Protein AF-A0AAD1IXW7-F1 (afdb_monomer_lite)

InterPro domains:
  IPR036409 Class II aldolase/adducin N-terminal domain superfamily [G3DSA:3.40.225.10] (1-84)
  IPR036409 Class II aldolase/adducin N-terminal domain superfamily [SSF53639] (1-62)

Radius of gyration: 17.71 Å; chains: 1; bounding box: 59×28×35 Å

pLDDT: mean 86.79, std 13.59, range [46.5, 98.12]

Secondary structure (DSSP, 8-state):
--S-SEEEETTTEEEE--SSHHHHHHHHHHHHHHHHHHHHHHHTT----PPPHHHHHTS---HHIIIIIIHHHHHHHHHHHTT-----------

Structure (mmCIF, N/CA/C/O backbone):
data_AF-A0AAD1IXW7-F1
#
_entry.id   AF-A0AAD1IXW7-F1
#
loop_
_atom_site.group_PDB
_atom_site.id
_atom_site.type_symbol
_atom_site.label_atom_id
_atom_site.label_alt_id
_atom_site.label_comp_id
_atom_site.label_asym_id
_atom_site.label_entity_id
_atom_site.label_seq_id
_atom_site.pdbx_PDB_ins_code
_atom_site.Cartn_x
_atom_site.Cartn_y
_atom_site.Cartn_z
_atom_site.occupancy
_atom_site.B_iso_or_equiv
_atom_site.auth_seq_id
_atom_site.auth_comp_id
_atom_site.auth_asym_id
_atom_site.auth_atom_id
_atom_site.pdbx_PDB_model_num
ATOM 1 N N . MET A 1 1 ? -4.225 -14.882 -4.446 1.00 67.56 1 MET A N 1
ATOM 2 C CA . MET A 1 1 ? -4.367 -13.437 -4.702 1.00 67.56 1 MET A CA 1
ATOM 3 C C . MET A 1 1 ? -5.140 -13.356 -5.997 1.00 67.56 1 MET A C 1
ATOM 5 O O . MET A 1 1 ? -4.586 -13.770 -7.000 1.00 67.56 1 MET A O 1
ATOM 9 N N . ALA A 1 2 ? -6.438 -13.051 -5.954 1.00 83.38 2 ALA A N 1
ATOM 10 C CA . ALA A 1 2 ? -7.224 -12.875 -7.179 1.00 83.38 2 ALA A CA 1
ATOM 11 C C . ALA A 1 2 ? -6.800 -11.542 -7.828 1.00 83.38 2 ALA A C 1
ATOM 13 O O . ALA A 1 2 ? -5.614 -11.235 -7.878 1.00 83.38 2 ALA A O 1
ATOM 14 N N . ASP A 1 3 ? -7.739 -10.674 -8.174 1.00 87.06 3 ASP A N 1
ATOM 15 C CA . ASP A 1 3 ? -7.436 -9.384 -8.806 1.00 87.06 3 ASP A CA 1
ATOM 16 C C . ASP A 1 3 ? -6.951 -8.307 -7.810 1.00 87.06 3 ASP A C 1
ATOM 18 O O . ASP A 1 3 ? -7.175 -7.114 -7.995 1.00 87.06 3 ASP A O 1
ATOM 22 N N . ARG A 1 4 ? -6.311 -8.717 -6.705 1.00 90.44 4 ARG A N 1
ATOM 23 C CA . ARG A 1 4 ? -5.750 -7.815 -5.689 1.00 90.44 4 ARG A CA 1
ATOM 24 C C . ARG A 1 4 ? -4.225 -7.925 -5.677 1.00 90.44 4 ARG A C 1
ATOM 26 O O . ARG A 1 4 ? -3.725 -8.962 -5.233 1.00 90.44 4 ARG A O 1
ATOM 33 N N . PRO A 1 5 ? -3.498 -6.878 -6.108 1.00 91.56 5 PRO A N 1
ATOM 34 C CA . PRO A 1 5 ? -2.042 -6.921 -6.246 1.00 91.56 5 PRO A CA 1
ATOM 35 C C . PRO A 1 5 ? -1.307 -6.869 -4.899 1.00 91.56 5 PRO A C 1
ATOM 37 O O . PRO A 1 5 ? -0.132 -7.216 -4.831 1.00 91.56 5 PRO A O 1
ATOM 40 N N . VAL A 1 6 ? -2.000 -6.498 -3.814 1.00 95.19 6 VAL A N 1
ATOM 41 C CA . VAL A 1 6 ? -1.460 -6.490 -2.451 1.00 95.19 6 VAL A CA 1
ATOM 42 C C . VAL A 1 6 ? -2.413 -7.203 -1.492 1.00 95.19 6 VAL A C 1
ATOM 44 O O . VAL A 1 6 ? -3.625 -6.979 -1.523 1.00 95.19 6 VAL A O 1
ATOM 47 N N . VAL A 1 7 ? -1.874 -8.056 -0.619 1.00 95.88 7 VAL A N 1
ATOM 48 C CA . VAL A 1 7 ? -2.638 -8.772 0.412 1.00 95.88 7 VAL A CA 1
ATOM 49 C C . VAL A 1 7 ? -1.957 -8.719 1.774 1.00 95.88 7 VAL A C 1
ATOM 51 O O . VAL A 1 7 ? -0.743 -8.887 1.889 1.00 95.88 7 VAL A O 1
ATOM 54 N N . VAL A 1 8 ? -2.768 -8.544 2.819 1.00 93.75 8 VAL A N 1
ATOM 55 C CA . VAL A 1 8 ? -2.341 -8.699 4.213 1.00 93.75 8 VAL A CA 1
ATOM 56 C C . VAL A 1 8 ? -2.616 -10.131 4.658 1.00 93.75 8 VAL A C 1
ATOM 58 O O . VAL A 1 8 ? -3.751 -10.611 4.632 1.00 93.75 8 VAL A O 1
ATOM 61 N N . LEU A 1 9 ? -1.564 -10.810 5.092 1.00 94.31 9 LEU A N 1
ATOM 62 C CA . LEU A 1 9 ? -1.594 -12.149 5.655 1.00 94.31 9 LEU A CA 1
ATOM 63 C C . LEU A 1 9 ? -1.702 -12.022 7.177 1.00 94.31 9 LEU A C 1
ATOM 65 O O . LEU A 1 9 ? -0.765 -11.567 7.841 1.00 94.31 9 LEU A O 1
ATOM 69 N N . ARG A 1 10 ? -2.862 -12.392 7.737 1.00 93.19 10 ARG A N 1
ATOM 70 C CA . ARG A 1 10 ? -3.134 -12.236 9.176 1.00 93.19 10 ARG A CA 1
ATOM 71 C C . ARG A 1 10 ? -2.051 -12.913 10.014 1.00 93.19 10 ARG A C 1
ATOM 73 O O . ARG A 1 10 ? -1.726 -14.070 9.775 1.00 93.19 10 ARG A O 1
ATOM 80 N N . ALA A 1 11 ? -1.541 -12.176 11.004 1.00 93.00 11 ALA A N 1
ATOM 81 C CA . ALA A 1 11 ? -0.453 -12.603 11.887 1.00 93.00 11 ALA A CA 1
ATOM 82 C C . ALA A 1 11 ? 0.841 -13.021 11.154 1.00 93.00 11 ALA A C 1
ATOM 84 O O . ALA A 1 11 ? 1.616 -13.812 11.685 1.00 93.00 11 ALA A O 1
ATOM 85 N N . HIS A 1 12 ? 1.074 -12.505 9.941 1.00 95.38 12 HIS A N 1
ATOM 86 C CA . HIS A 1 12 ? 2.248 -12.861 9.151 1.00 95.38 12 HIS A CA 1
ATOM 87 C C . HIS A 1 12 ? 2.923 -11.645 8.518 1.00 95.38 12 HIS A C 1
ATOM 89 O O . HIS A 1 12 ? 4.053 -11.323 8.868 1.00 95.38 12 HIS A O 1
ATOM 95 N N . GLY A 1 13 ? 2.243 -10.941 7.614 1.00 93.56 13 GLY A N 1
ATOM 96 C CA . GLY A 1 13 ? 2.851 -9.814 6.916 1.00 93.56 13 GLY A CA 1
ATOM 97 C C . GLY A 1 13 ? 2.077 -9.374 5.685 1.00 93.56 13 GLY A C 1
ATOM 98 O O . GLY A 1 13 ? 0.864 -9.551 5.595 1.00 93.56 13 GLY A O 1
ATOM 99 N N . LEU A 1 14 ? 2.804 -8.798 4.736 1.00 95.81 14 LEU A N 1
ATOM 100 C CA . LEU A 1 14 ? 2.287 -8.242 3.494 1.00 95.81 14 LEU A CA 1
ATOM 101 C C . LEU A 1 14 ? 2.885 -8.998 2.309 1.00 95.81 14 LEU A C 1
ATOM 103 O O . LEU A 1 14 ? 4.063 -9.350 2.321 1.00 95.81 14 LEU A O 1
ATOM 107 N N . THR A 1 15 ? 2.101 -9.206 1.260 1.00 96.81 15 THR A N 1
ATOM 108 C CA . THR A 1 15 ? 2.631 -9.613 -0.044 1.00 96.81 15 THR A CA 1
ATOM 109 C C . THR A 1 15 ? 2.123 -8.667 -1.115 1.00 96.81 15 THR A C 1
ATOM 111 O O . THR A 1 15 ? 0.925 -8.405 -1.175 1.00 96.81 15 THR A O 1
ATOM 114 N N . SER A 1 16 ? 3.045 -8.168 -1.938 1.00 97.00 16 SER A N 1
ATOM 115 C CA . SER A 1 16 ? 2.789 -7.275 -3.068 1.00 97.00 16 SER A CA 1
ATOM 116 C C . SER A 1 16 ? 3.343 -7.907 -4.342 1.00 97.00 16 SER A C 1
ATOM 118 O O . SER A 1 16 ? 4.450 -8.450 -4.326 1.00 97.00 16 SER A O 1
ATOM 120 N N . ALA A 1 17 ? 2.574 -7.853 -5.424 1.00 95.56 17 ALA A N 1
ATOM 121 C CA . ALA A 1 17 ? 2.929 -8.386 -6.729 1.00 95.56 17 ALA A CA 1
ATOM 122 C C . ALA A 1 17 ? 2.599 -7.373 -7.834 1.00 95.56 17 ALA A C 1
ATOM 124 O O . ALA A 1 17 ? 1.586 -6.674 -7.780 1.00 95.56 17 ALA A O 1
ATOM 125 N N . ALA A 1 18 ? 3.471 -7.295 -8.838 1.00 93.50 18 ALA A N 1
ATOM 126 C CA . ALA A 1 18 ? 3.313 -6.452 -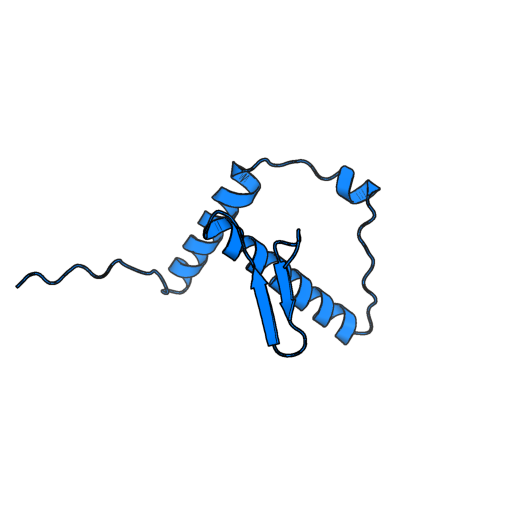10.017 1.00 93.50 18 ALA A CA 1
ATOM 127 C C . ALA A 1 18 ? 4.203 -6.954 -11.162 1.00 93.50 18 ALA A C 1
ATOM 129 O O . ALA A 1 18 ? 5.087 -7.783 -10.943 1.00 93.50 18 ALA A O 1
ATOM 130 N N . ASP A 1 19 ? 4.006 -6.392 -12.355 1.00 94.00 19 ASP A N 1
ATOM 131 C CA . ASP A 1 19 ? 4.832 -6.683 -13.534 1.00 94.00 19 ASP A CA 1
ATOM 132 C C . ASP A 1 19 ? 6.269 -6.142 -13.415 1.00 94.00 19 ASP A C 1
ATOM 134 O O . ASP A 1 19 ? 7.164 -6.592 -14.129 1.00 94.00 19 ASP A O 1
ATOM 138 N N . THR A 1 20 ? 6.504 -5.184 -12.510 1.00 93.69 20 THR A N 1
ATOM 139 C CA . THR A 1 20 ? 7.817 -4.575 -12.250 1.00 93.69 20 THR A CA 1
ATOM 140 C C . THR A 1 20 ? 8.171 -4.651 -10.767 1.00 93.69 20 THR A C 1
ATOM 142 O O . THR A 1 20 ? 7.299 -4.652 -9.890 1.00 93.69 20 THR A O 1
ATOM 145 N N . VAL A 1 21 ? 9.473 -4.708 -10.472 1.00 94.69 21 VAL A N 1
ATOM 146 C CA . VAL A 1 21 ? 9.975 -4.720 -9.089 1.00 94.69 21 VAL A CA 1
ATOM 147 C C . VAL A 1 21 ? 9.646 -3.396 -8.411 1.00 94.69 21 VAL A C 1
ATOM 149 O O . VAL A 1 21 ? 9.163 -3.386 -7.282 1.00 94.69 21 VAL A O 1
ATOM 152 N N . GLU A 1 22 ? 9.844 -2.292 -9.123 1.00 94.12 22 GLU A N 1
ATOM 153 C CA . GLU A 1 22 ? 9.564 -0.932 -8.681 1.00 94.12 22 GLU A CA 1
ATOM 154 C C . GLU A 1 22 ? 8.118 -0.809 -8.207 1.00 94.12 22 GLU A C 1
ATOM 156 O O . GLU A 1 22 ? 7.865 -0.417 -7.069 1.00 94.12 22 GLU A O 1
ATOM 161 N N . ARG A 1 23 ? 7.159 -1.244 -9.028 1.00 93.75 23 ARG A N 1
ATOM 162 C CA . ARG A 1 23 ? 5.739 -1.203 -8.681 1.00 93.75 23 ARG A CA 1
ATOM 163 C C . ARG A 1 23 ? 5.391 -2.134 -7.526 1.00 93.75 23 ARG A C 1
ATOM 165 O O . ARG A 1 23 ? 4.571 -1.765 -6.687 1.00 93.75 23 ARG A O 1
ATOM 172 N N . ALA A 1 24 ? 5.976 -3.329 -7.457 1.00 95.31 24 ALA A N 1
ATOM 173 C CA . ALA A 1 24 ? 5.734 -4.245 -6.342 1.00 95.31 24 ALA A CA 1
ATOM 174 C C . ALA A 1 24 ? 6.237 -3.650 -5.013 1.00 95.31 24 ALA A C 1
ATOM 176 O O . ALA A 1 24 ? 5.525 -3.686 -4.006 1.00 95.31 24 ALA A O 1
ATOM 177 N N . VAL A 1 25 ? 7.427 -3.047 -5.018 1.00 96.06 25 VAL A N 1
ATOM 178 C CA . VAL A 1 25 ? 8.038 -2.412 -3.843 1.00 96.06 25 VAL A CA 1
ATOM 179 C C . VAL A 1 25 ? 7.271 -1.159 -3.428 1.00 96.06 25 VAL A C 1
ATOM 181 O O . VAL A 1 25 ? 6.926 -1.023 -2.256 1.00 96.06 25 VAL A O 1
ATOM 184 N N . LEU A 1 26 ? 6.944 -0.270 -4.366 1.00 94.44 26 LEU A N 1
ATOM 185 C CA . LEU A 1 26 ? 6.229 0.972 -4.064 1.00 94.44 26 LEU A CA 1
ATOM 186 C C . LEU A 1 26 ? 4.835 0.702 -3.487 1.00 94.44 26 LEU A C 1
ATOM 188 O O . LEU A 1 26 ? 4.482 1.285 -2.465 1.00 94.44 26 LEU A O 1
ATOM 192 N N . GLN A 1 27 ? 4.082 -0.247 -4.053 1.00 94.06 27 GLN A N 1
ATOM 193 C CA . GLN A 1 27 ? 2.808 -0.688 -3.475 1.00 94.06 27 GLN A CA 1
ATOM 194 C C . GLN A 1 27 ? 2.967 -1.216 -2.044 1.00 94.06 27 GLN A C 1
ATOM 196 O O . GLN A 1 27 ? 2.145 -0.912 -1.176 1.00 94.06 27 GLN A O 1
ATOM 201 N N . ALA A 1 28 ? 4.027 -1.990 -1.782 1.00 96.44 28 ALA A N 1
ATOM 202 C CA . ALA A 1 28 ? 4.293 -2.515 -0.449 1.00 96.44 28 ALA A CA 1
ATOM 203 C C . ALA A 1 28 ? 4.573 -1.388 0.559 1.00 96.44 28 ALA A C 1
ATOM 205 O O . ALA A 1 28 ? 3.997 -1.385 1.647 1.00 96.44 28 ALA A O 1
ATOM 206 N N . ILE A 1 29 ? 5.393 -0.404 0.176 1.00 95.75 29 ILE A N 1
ATOM 207 C CA . ILE A 1 29 ? 5.710 0.777 0.993 1.00 95.75 29 ILE A CA 1
ATOM 208 C C . ILE A 1 29 ? 4.448 1.597 1.285 1.00 95.75 29 ILE A C 1
ATOM 210 O O . ILE A 1 29 ? 4.234 2.006 2.430 1.00 95.75 29 ILE A O 1
ATOM 214 N N . SER A 1 30 ? 3.592 1.823 0.285 1.00 94.00 30 SER A N 1
ATOM 215 C CA . SER A 1 30 ? 2.336 2.558 0.463 1.00 94.00 30 SER A CA 1
ATOM 216 C C . SER A 1 30 ? 1.411 1.867 1.465 1.00 94.00 30 SER A C 1
ATOM 218 O O . SER A 1 30 ? 0.930 2.513 2.398 1.00 94.00 30 SER A O 1
ATOM 220 N N . VAL A 1 31 ? 1.194 0.553 1.326 1.00 95.56 31 VAL A N 1
ATOM 221 C CA . VAL A 1 31 ? 0.310 -0.192 2.236 1.00 95.56 31 VAL A CA 1
ATOM 222 C C . VAL A 1 31 ? 0.900 -0.293 3.641 1.00 95.56 31 VAL A C 1
ATOM 224 O O . VAL A 1 31 ? 0.155 -0.128 4.608 1.00 95.56 31 VAL A O 1
ATOM 227 N N . ASP A 1 32 ? 2.212 -0.494 3.790 1.00 96.31 32 ASP A N 1
ATOM 228 C CA . ASP A 1 32 ? 2.870 -0.460 5.103 1.00 96.31 32 ASP A CA 1
ATOM 229 C C . ASP A 1 32 ? 2.689 0.902 5.787 1.00 96.31 32 ASP A C 1
ATOM 231 O O . ASP A 1 32 ? 2.271 0.978 6.944 1.00 96.31 32 ASP A O 1
ATOM 235 N N . THR A 1 33 ? 2.907 1.991 5.046 1.00 96.25 33 THR A N 1
ATOM 236 C CA . THR A 1 33 ? 2.779 3.356 5.567 1.00 96.25 33 THR A CA 1
ATOM 237 C C . THR A 1 33 ? 1.357 3.636 6.047 1.00 96.25 33 THR A C 1
ATOM 239 O O . THR A 1 33 ? 1.170 4.074 7.184 1.00 96.25 33 THR A O 1
ATOM 242 N N . ILE A 1 34 ? 0.347 3.324 5.229 1.00 94.88 34 ILE A N 1
ATOM 243 C CA . ILE A 1 34 ? -1.065 3.492 5.601 1.00 94.88 34 ILE A CA 1
ATOM 244 C C . ILE A 1 34 ? -1.415 2.604 6.796 1.00 94.88 34 ILE A C 1
ATOM 246 O O . ILE A 1 34 ? -2.097 3.063 7.710 1.00 94.88 34 ILE A O 1
ATOM 250 N N . SER A 1 35 ? -0.917 1.367 6.843 1.00 95.44 35 SER A N 1
ATOM 251 C CA . SER A 1 35 ? -1.168 0.441 7.955 1.00 95.44 35 SER A CA 1
ATOM 252 C C . SER A 1 35 ? -0.581 0.959 9.268 1.00 95.44 35 SER A C 1
ATOM 254 O O . SER A 1 35 ? -1.246 0.911 10.303 1.00 95.44 35 SER A O 1
ATOM 256 N N . ARG A 1 36 ? 0.638 1.511 9.238 1.00 96.06 36 ARG A N 1
ATOM 257 C CA . ARG A 1 36 ? 1.282 2.120 10.409 1.00 96.06 36 ARG A CA 1
ATOM 258 C C . ARG A 1 36 ? 0.522 3.345 10.905 1.00 96.06 36 ARG A C 1
ATOM 260 O O . ARG A 1 36 ? 0.286 3.448 12.106 1.00 96.06 36 ARG A O 1
ATOM 267 N N . LEU A 1 37 ? 0.113 4.242 10.007 1.00 97.44 37 LEU A N 1
ATOM 268 C CA . LEU A 1 37 ? -0.702 5.411 10.360 1.00 97.44 37 LEU A CA 1
ATOM 269 C C . LEU A 1 37 ? -2.061 4.990 10.931 1.00 97.44 37 LEU A C 1
ATOM 271 O O . LEU A 1 37 ? -2.485 5.487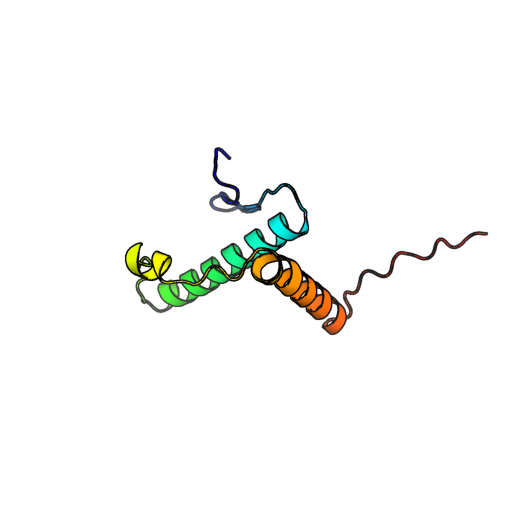 11.971 1.00 97.44 37 LEU A O 1
ATOM 275 N N . SER A 1 38 ? -2.702 4.011 10.293 1.00 96.31 38 SER A N 1
ATOM 276 C CA . SER A 1 38 ? -3.977 3.437 10.725 1.00 96.31 38 SER A CA 1
ATOM 277 C C . SER A 1 38 ? -3.888 2.870 12.139 1.00 96.31 38 SER A C 1
ATOM 279 O O . SER A 1 38 ? -4.732 3.161 12.986 1.00 96.31 38 SER A O 1
ATOM 281 N N . LEU A 1 39 ? -2.828 2.108 12.422 1.00 95.94 39 LEU A N 1
ATOM 282 C CA . LEU A 1 39 ? -2.569 1.554 13.746 1.00 95.94 39 LEU A CA 1
ATOM 283 C C . LEU A 1 39 ? -2.304 2.652 14.778 1.00 95.94 39 LEU A C 1
ATOM 285 O O . LEU A 1 39 ? -2.837 2.574 15.881 1.00 95.94 39 LEU A O 1
ATOM 289 N N . GLN A 1 40 ? -1.518 3.676 14.432 1.00 98.12 40 GLN A N 1
ATOM 290 C CA . GLN A 1 40 ? -1.266 4.812 15.321 1.00 98.12 40 GLN A CA 1
ATOM 291 C C . GLN A 1 40 ? -2.576 5.498 15.724 1.00 98.12 40 GLN A C 1
ATOM 293 O O . GLN A 1 40 ? -2.835 5.647 16.917 1.00 98.12 40 GLN A O 1
ATOM 298 N N . ILE A 1 41 ? -3.436 5.828 14.757 1.00 97.75 41 ILE A N 1
ATOM 299 C CA . ILE A 1 41 ? -4.738 6.463 15.005 1.00 97.75 41 ILE A CA 1
ATOM 300 C C . ILE A 1 41 ? -5.631 5.569 15.872 1.00 97.75 41 ILE A C 1
ATOM 302 O O . ILE A 1 41 ? -6.140 6.024 16.896 1.00 97.75 41 ILE A O 1
ATOM 306 N N . ALA A 1 42 ? -5.784 4.294 15.505 1.00 97.88 42 ALA A N 1
ATOM 307 C CA . ALA A 1 42 ? -6.621 3.354 16.247 1.00 97.88 42 ALA A CA 1
ATOM 308 C C . ALA A 1 42 ? -6.115 3.141 17.685 1.00 97.88 42 ALA A C 1
ATOM 310 O O . ALA A 1 42 ? -6.902 3.116 18.629 1.00 97.88 42 ALA A O 1
ATOM 311 N N . SER A 1 43 ? -4.794 3.047 17.875 1.00 97.81 43 SER A N 1
ATOM 312 C CA . SER A 1 43 ? -4.176 2.892 19.199 1.00 97.81 43 SER A CA 1
ATOM 313 C C . SER A 1 43 ? -4.364 4.114 20.103 1.00 97.81 43 SER A C 1
ATOM 315 O O . SER A 1 43 ? -4.406 3.969 21.322 1.00 97.81 43 SER A O 1
ATOM 317 N N . ALA A 1 44 ? -4.541 5.302 19.518 1.00 98.12 44 ALA A N 1
ATOM 318 C CA . ALA A 1 44 ? -4.853 6.538 20.230 1.00 98.12 44 ALA A CA 1
ATOM 319 C C . ALA A 1 44 ? -6.358 6.702 20.543 1.00 98.12 44 ALA A C 1
ATOM 321 O O . ALA A 1 44 ? -6.765 7.746 21.048 1.00 98.12 44 ALA A O 1
ATOM 322 N N . GLY A 1 45 ? -7.192 5.699 20.236 1.00 98.06 45 GLY A N 1
ATOM 323 C CA . GLY A 1 45 ? -8.649 5.755 20.397 1.00 98.06 45 GLY A CA 1
ATOM 324 C C . GLY A 1 45 ? -9.377 6.495 19.269 1.00 98.06 45 GLY A C 1
ATOM 325 O O . GLY A 1 45 ? -10.577 6.742 19.375 1.00 98.06 45 GLY A O 1
ATOM 326 N N . GLY A 1 46 ? -8.670 6.857 18.195 1.00 97.44 46 GLY A N 1
ATOM 327 C CA . GLY A 1 46 ? -9.264 7.443 16.999 1.00 97.44 46 GLY A CA 1
ATOM 328 C C . GLY A 1 46 ? -10.015 6.410 16.157 1.00 97.44 46 GLY A C 1
ATOM 329 O O . GLY A 1 46 ? -9.801 5.204 16.270 1.00 97.44 46 GLY A O 1
ATOM 330 N N . THR A 1 47 ? -10.891 6.894 15.280 1.00 96.62 47 THR A N 1
ATOM 331 C CA . THR A 1 47 ? -11.611 6.068 14.300 1.00 96.62 47 THR A CA 1
ATOM 332 C C . THR A 1 47 ? -11.166 6.454 12.897 1.00 96.62 47 THR A C 1
ATOM 334 O O . THR A 1 47 ? -11.080 7.639 12.581 1.00 96.62 47 THR A O 1
ATOM 337 N N . LEU A 1 48 ? -10.863 5.454 12.070 1.00 94.56 48 LEU A N 1
ATOM 338 C CA . LEU A 1 48 ? -10.538 5.660 10.661 1.00 94.56 48 LEU A CA 1
ATOM 339 C C . LEU A 1 48 ? -11.829 5.879 9.878 1.00 94.56 48 LEU A C 1
ATOM 341 O O . LEU A 1 48 ? -12.812 5.174 10.099 1.00 94.56 48 LEU A O 1
ATOM 345 N N . ALA A 1 49 ? -11.805 6.851 8.976 1.00 93.06 49 ALA A N 1
ATOM 346 C CA . ALA A 1 49 ? -12.877 7.087 8.026 1.00 93.06 49 ALA A CA 1
ATOM 347 C C . ALA A 1 49 ? -12.427 6.615 6.645 1.00 93.06 49 ALA A C 1
ATOM 349 O O . ALA A 1 49 ? -11.277 6.843 6.257 1.00 93.06 49 ALA A O 1
ATOM 350 N N . ASP A 1 50 ? -13.336 5.970 5.922 1.00 90.94 50 ASP A N 1
ATOM 351 C CA . ASP A 1 50 ? -13.111 5.640 4.520 1.00 90.94 50 ASP A CA 1
ATOM 352 C C . ASP A 1 50 ? -13.042 6.928 3.691 1.00 90.94 50 ASP A C 1
ATOM 354 O O . ASP A 1 50 ? -13.746 7.899 3.979 1.00 90.94 50 ASP A O 1
ATOM 358 N N . LEU A 1 51 ? -12.193 6.930 2.660 1.00 89.38 51 LEU A N 1
ATOM 359 C CA . LEU A 1 51 ? -12.158 8.003 1.670 1.00 89.38 51 LEU A CA 1
ATOM 360 C C . LEU A 1 51 ? -13.362 7.828 0.730 1.00 89.38 51 LEU A C 1
ATOM 362 O O . LEU A 1 51 ? -13.427 6.796 0.057 1.00 89.38 51 LEU A O 1
ATOM 366 N N . PRO A 1 52 ? -14.312 8.780 0.672 1.00 94.31 52 PRO A N 1
ATOM 367 C CA . PRO A 1 52 ? -15.453 8.684 -0.230 1.00 94.31 52 PRO A CA 1
ATOM 368 C C . PRO A 1 52 ? -15.011 8.609 -1.695 1.00 94.31 52 PRO A C 1
ATOM 370 O O . PRO A 1 52 ? -14.085 9.306 -2.105 1.00 94.31 52 PRO A O 1
ATOM 373 N N . ASP A 1 53 ? -15.727 7.829 -2.509 1.00 91.06 53 ASP A N 1
ATOM 374 C CA . ASP A 1 53 ? -15.415 7.683 -3.939 1.00 91.06 53 ASP A CA 1
ATOM 375 C C . ASP A 1 53 ? -15.444 9.025 -4.692 1.00 91.06 53 ASP A C 1
ATOM 377 O O . ASP A 1 53 ? -14.679 9.223 -5.633 1.00 91.06 53 ASP A O 1
ATOM 381 N N . ALA A 1 54 ? -16.307 9.958 -4.267 1.00 92.12 54 ALA A N 1
ATOM 382 C CA . ALA A 1 54 ? -16.380 11.303 -4.835 1.00 92.12 54 ALA A CA 1
ATOM 383 C C . ALA A 1 54 ? -15.072 12.078 -4.616 1.00 92.12 54 ALA A C 1
ATOM 385 O O . ALA A 1 54 ? -14.518 12.618 -5.569 1.00 92.12 54 ALA A O 1
ATOM 386 N N . ASP A 1 55 ? -14.541 12.044 -3.393 1.00 91.12 55 ASP A N 1
ATOM 387 C CA . ASP A 1 55 ? -13.287 12.708 -3.038 1.00 91.12 55 ASP A CA 1
ATOM 388 C C . ASP A 1 55 ? -12.100 12.041 -3.748 1.00 91.12 55 ASP A C 1
ATOM 390 O O . ASP A 1 55 ? -11.189 12.712 -4.231 1.00 91.12 55 ASP A O 1
ATOM 394 N N . ALA A 1 56 ? -12.119 10.708 -3.868 1.00 86.56 56 ALA A N 1
ATOM 39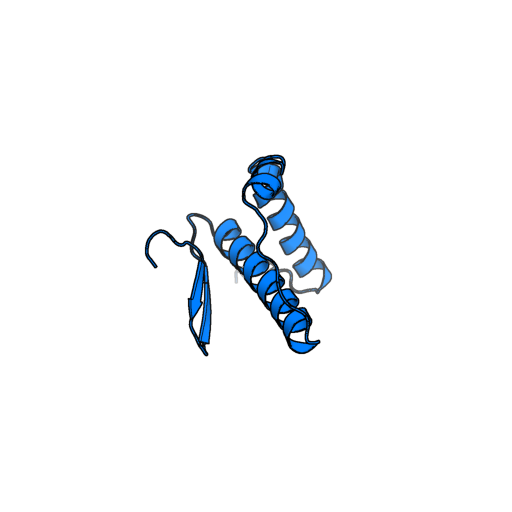5 C CA . ALA A 1 56 ? -11.104 9.969 -4.613 1.00 86.56 56 ALA A CA 1
ATOM 396 C C . ALA A 1 56 ? -11.108 10.318 -6.113 1.00 86.56 56 ALA A C 1
ATOM 398 O O . ALA A 1 56 ? -10.043 10.381 -6.725 1.00 86.56 56 ALA A O 1
ATOM 399 N N . ALA A 1 57 ? -12.282 10.570 -6.703 1.00 88.44 57 ALA A N 1
ATOM 400 C CA . ALA A 1 57 ? -12.426 10.943 -8.110 1.00 88.44 57 ALA A CA 1
ATOM 401 C C . ALA A 1 57 ? -11.940 12.370 -8.423 1.00 88.44 57 ALA A C 1
ATOM 403 O O . ALA A 1 57 ? -11.635 12.666 -9.579 1.00 88.44 57 ALA A O 1
ATOM 404 N N . GLU A 1 58 ? -11.848 13.248 -7.421 1.00 89.19 58 GLU A N 1
ATOM 405 C CA . GLU A 1 58 ? -11.285 14.596 -7.571 1.00 89.19 58 GLU A CA 1
ATOM 406 C C . GLU A 1 58 ? -9.750 14.604 -7.600 1.00 89.19 58 GLU A C 1
ATOM 408 O O . GLU A 1 58 ? -9.140 15.603 -7.998 1.00 89.19 58 GLU A O 1
ATOM 413 N N . LEU A 1 59 ? -9.103 13.503 -7.199 1.00 84.31 59 LEU A N 1
ATOM 414 C CA . LEU A 1 59 ? -7.648 13.421 -7.196 1.00 84.31 59 LEU A CA 1
ATOM 415 C C . LEU A 1 59 ? -7.107 13.421 -8.636 1.00 84.31 59 LEU A C 1
ATOM 417 O O . LEU A 1 59 ? -7.527 12.605 -9.460 1.00 84.31 59 LEU A O 1
ATOM 421 N N . PRO A 1 60 ? -6.151 14.311 -8.962 1.00 79.94 60 PRO A N 1
ATOM 422 C CA . PRO A 1 60 ? -5.596 14.378 -10.304 1.00 79.94 60 PRO A CA 1
ATOM 423 C C . PRO A 1 60 ? -4.810 13.105 -10.629 1.00 79.94 60 PRO A C 1
ATOM 425 O O . PRO A 1 60 ? -4.003 12.640 -9.821 1.00 79.94 60 PRO A O 1
ATOM 428 N N . ASP A 1 61 ? -4.971 12.586 -11.848 1.00 77.69 61 ASP A N 1
ATOM 429 C CA . ASP A 1 61 ? -4.033 11.596 -12.374 1.00 77.69 61 ASP A CA 1
ATOM 430 C C . ASP A 1 61 ? -2.712 12.294 -12.717 1.00 77.69 61 ASP A C 1
ATOM 432 O O . ASP A 1 61 ? -2.590 13.020 -13.705 1.00 77.69 61 ASP A O 1
ATOM 436 N N . LEU A 1 62 ? -1.711 12.090 -11.863 1.00 74.62 62 LEU A N 1
ATOM 437 C CA . LEU A 1 62 ? -0.374 12.664 -12.018 1.00 74.62 62 LEU A CA 1
ATOM 438 C C . LEU A 1 62 ? 0.477 11.911 -13.065 1.00 74.62 62 LEU A C 1
ATOM 440 O O . LEU A 1 62 ? 1.585 12.341 -13.392 1.00 74.62 62 LEU A O 1
ATOM 444 N N . GLY A 1 63 ? -0.037 10.809 -13.623 1.00 70.94 63 GLY A N 1
ATOM 445 C CA . GLY A 1 63 ? 0.599 9.997 -14.654 1.00 70.94 63 GLY A CA 1
ATOM 446 C C . GLY A 1 63 ? 1.673 9.037 -14.128 1.00 70.94 63 GLY A C 1
ATOM 447 O O . GLY A 1 63 ? 2.294 9.245 -13.085 1.00 70.94 63 GLY A O 1
ATOM 448 N N . ASN A 1 64 ? 1.949 7.975 -14.898 1.00 66.62 64 ASN A N 1
ATOM 449 C CA . ASN A 1 64 ? 2.909 6.916 -14.529 1.00 66.62 64 ASN A CA 1
ATOM 450 C C . ASN A 1 64 ? 4.318 7.440 -14.189 1.00 66.62 64 ASN A C 1
ATOM 452 O O . ASN A 1 64 ? 4.972 6.916 -13.289 1.00 66.62 64 ASN A O 1
ATOM 456 N N . ALA A 1 65 ? 4.792 8.479 -14.886 1.00 62.81 65 ALA A N 1
ATOM 457 C CA . ALA A 1 65 ? 6.110 9.058 -14.628 1.00 62.81 65 ALA A CA 1
ATOM 458 C C . ALA A 1 65 ? 6.200 9.687 -13.226 1.00 62.81 65 ALA A C 1
ATOM 460 O O . ALA A 1 65 ? 7.220 9.547 -12.552 1.00 62.81 65 ALA A O 1
ATOM 461 N N . PHE A 1 66 ? 5.135 10.347 -12.766 1.00 66.75 66 PHE A N 1
ATOM 462 C CA . PHE A 1 66 ? 5.094 10.916 -11.423 1.00 66.75 66 PHE A CA 1
ATOM 463 C C . PHE A 1 66 ? 4.853 9.829 -10.372 1.00 66.75 66 PHE A C 1
ATOM 465 O O . PHE A 1 66 ? 5.594 9.741 -9.395 1.00 66.75 66 PHE A O 1
ATOM 472 N N . ASN A 1 67 ? 3.868 8.961 -10.612 1.00 70.44 67 ASN A N 1
ATOM 473 C CA . ASN A 1 67 ? 3.415 7.978 -9.629 1.00 70.44 67 ASN A CA 1
ATOM 474 C C . ASN A 1 67 ? 4.428 6.852 -9.374 1.00 70.44 67 ASN A C 1
ATOM 476 O O . ASN A 1 67 ? 4.510 6.357 -8.255 1.00 70.44 67 ASN A O 1
ATOM 480 N N . GLU A 1 68 ? 5.223 6.458 -10.374 1.00 85.75 68 GLU A N 1
ATOM 481 C CA . GLU A 1 68 ? 6.157 5.331 -10.242 1.00 85.75 68 GLU A CA 1
ATOM 482 C C . GLU A 1 68 ? 7.622 5.763 -10.359 1.00 85.75 68 GLU A C 1
ATOM 484 O O . GLU A 1 68 ? 8.427 5.462 -9.481 1.00 85.75 68 GLU A O 1
ATOM 489 N N . THR A 1 69 ? 7.998 6.512 -11.403 1.00 89.19 69 THR A N 1
ATOM 490 C CA . THR A 1 69 ? 9.418 6.832 -11.646 1.00 89.19 69 THR A CA 1
ATOM 491 C C . THR A 1 69 ? 10.001 7.773 -10.594 1.00 89.19 69 THR A C 1
ATOM 493 O O . THR A 1 69 ? 11.112 7.543 -10.112 1.00 89.19 69 THR A O 1
ATOM 496 N N . ILE A 1 70 ? 9.287 8.842 -10.233 1.00 90.69 70 ILE A N 1
ATOM 497 C CA . ILE A 1 70 ? 9.765 9.793 -9.218 1.00 90.69 70 ILE A CA 1
ATOM 498 C C . ILE A 1 70 ? 9.776 9.142 -7.833 1.00 90.69 70 ILE A C 1
ATOM 500 O O . ILE A 1 70 ? 10.772 9.264 -7.120 1.00 90.69 70 ILE A O 1
ATOM 504 N N . ALA A 1 71 ? 8.725 8.393 -7.488 1.00 91.19 71 ALA A N 1
ATOM 505 C CA . ALA A 1 71 ? 8.657 7.643 -6.238 1.00 91.19 71 ALA A CA 1
ATOM 506 C C . ALA A 1 71 ? 9.809 6.630 -6.115 1.00 91.19 71 ALA A C 1
ATOM 508 O O . ALA A 1 71 ? 10.480 6.575 -5.088 1.00 91.19 71 ALA A O 1
ATOM 509 N N . TRP A 1 72 ? 10.119 5.894 -7.185 1.00 94.19 72 TRP A N 1
ATOM 510 C CA . TRP A 1 72 ? 11.242 4.959 -7.198 1.00 94.19 72 TRP A CA 1
ATOM 511 C C . TRP A 1 72 ? 12.594 5.653 -7.003 1.00 94.19 72 TRP A C 1
ATOM 513 O O . TRP A 1 72 ? 13.397 5.234 -6.172 1.00 94.19 72 TRP A O 1
ATOM 523 N N . ARG A 1 73 ? 12.839 6.757 -7.722 1.00 93.31 73 ARG A N 1
ATOM 524 C CA . ARG A 1 73 ? 14.070 7.554 -7.566 1.00 93.31 73 ARG A CA 1
ATOM 525 C C . ARG A 1 73 ? 14.233 8.085 -6.146 1.00 93.31 73 ARG A C 1
ATOM 527 O O . ARG A 1 73 ? 15.347 8.089 -5.630 1.00 93.31 73 ARG A O 1
ATOM 534 N N . HIS A 1 74 ? 13.138 8.509 -5.522 1.00 92.88 74 HIS A N 1
ATOM 535 C CA . HIS A 1 74 ? 13.133 8.922 -4.125 1.00 92.88 74 HIS A CA 1
ATOM 536 C C . HIS A 1 74 ? 13.562 7.778 -3.196 1.00 92.88 74 HIS A C 1
ATOM 538 O O . HIS A 1 74 ? 14.442 7.976 -2.360 1.00 92.88 74 HIS A O 1
ATOM 544 N N . GLU A 1 75 ? 13.008 6.575 -3.365 1.00 93.88 75 GLU A N 1
ATOM 545 C CA . GLU A 1 75 ? 13.382 5.421 -2.539 1.00 93.88 75 GLU A CA 1
ATOM 546 C C . GLU A 1 75 ? 14.850 5.013 -2.723 1.00 93.88 75 GLU A C 1
ATOM 548 O O . GLU A 1 75 ? 15.541 4.750 -1.738 1.00 93.88 75 GLU A O 1
ATOM 553 N N . LEU A 1 76 ? 15.375 5.052 -3.950 1.00 93.81 76 LEU A N 1
ATOM 554 C CA . LEU A 1 76 ? 16.800 4.806 -4.198 1.00 93.81 76 LEU A CA 1
ATOM 555 C C . LEU A 1 76 ? 17.699 5.844 -3.509 1.00 93.81 76 LEU A C 1
ATOM 557 O O . LEU A 1 76 ? 18.638 5.472 -2.806 1.00 93.81 76 LEU A O 1
ATOM 561 N N . ALA A 1 77 ? 17.375 7.134 -3.628 1.00 93.62 77 ALA A N 1
ATOM 562 C CA . ALA A 1 77 ? 18.132 8.204 -2.974 1.00 93.62 77 ALA A CA 1
ATOM 563 C C . ALA A 1 77 ? 18.094 8.092 -1.437 1.00 93.62 77 ALA A C 1
ATOM 565 O O . ALA A 1 77 ? 19.073 8.397 -0.745 1.00 93.62 77 ALA A O 1
ATOM 566 N N . ARG A 1 78 ? 16.980 7.605 -0.872 1.00 91.81 78 ARG A N 1
ATOM 567 C CA . ARG A 1 78 ? 16.877 7.310 0.563 1.00 91.81 78 ARG A CA 1
ATOM 568 C C . ARG A 1 78 ? 17.850 6.215 0.990 1.00 91.81 78 ARG A C 1
ATOM 570 O O . ARG A 1 78 ? 18.458 6.362 2.049 1.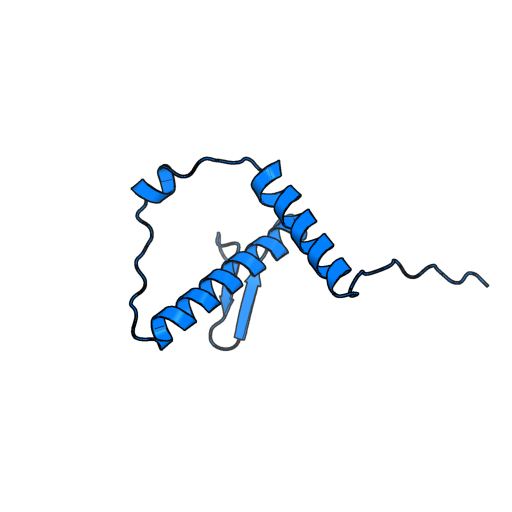00 91.81 78 ARG A O 1
ATOM 577 N N . LEU A 1 79 ? 18.029 5.155 0.202 1.00 92.69 79 LEU A N 1
ATOM 578 C CA . LEU A 1 79 ? 19.002 4.097 0.507 1.00 92.69 79 LEU A CA 1
ATOM 579 C C . LEU A 1 79 ? 20.443 4.624 0.478 1.00 92.69 79 LEU A C 1
ATOM 581 O O . LEU A 1 79 ? 21.221 4.322 1.383 1.00 92.69 79 LEU A O 1
ATOM 585 N N . GLU A 1 80 ? 20.778 5.459 -0.507 1.00 88.12 80 GLU A N 1
ATOM 586 C CA . GLU A 1 80 ? 22.091 6.113 -0.615 1.00 88.12 80 GLU A CA 1
ATOM 587 C C . GLU A 1 80 ? 22.389 6.994 0.603 1.00 88.12 80 GLU A C 1
ATOM 589 O O . GLU A 1 80 ? 23.466 6.906 1.191 1.00 88.12 80 GLU A O 1
ATOM 594 N N . THR A 1 81 ? 21.402 7.776 1.048 1.00 86.50 81 THR A N 1
ATOM 595 C CA . THR A 1 81 ? 21.528 8.653 2.225 1.00 86.50 81 THR A CA 1
ATOM 596 C C . THR A 1 81 ? 21.842 7.869 3.503 1.00 86.50 81 THR A C 1
ATOM 598 O O . THR A 1 81 ? 22.548 8.365 4.378 1.00 86.50 81 THR A O 1
ATOM 601 N N . HIS A 1 82 ? 21.354 6.631 3.612 1.00 84.25 82 HIS A N 1
ATOM 602 C CA . HIS A 1 82 ? 21.593 5.759 4.766 1.00 84.25 82 HIS A CA 1
ATOM 603 C C . HIS A 1 82 ? 22.823 4.851 4.591 1.00 84.25 82 HIS A C 1
ATOM 605 O O . HIS A 1 82 ? 23.026 3.939 5.391 1.00 84.25 82 HIS A O 1
ATOM 611 N N . GLY A 1 83 ? 23.647 5.079 3.559 1.00 77.88 83 GLY A N 1
ATOM 612 C CA . GLY A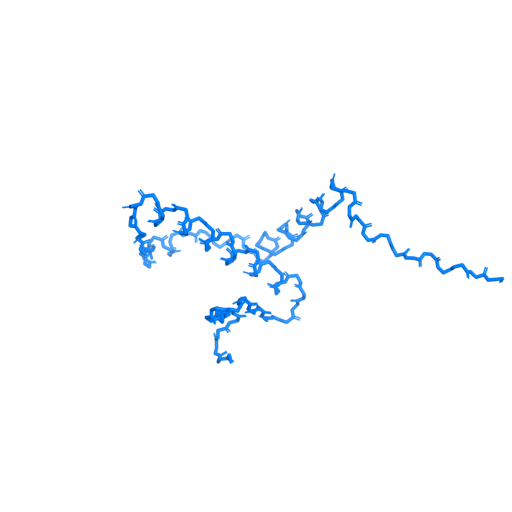 1 83 ? 24.857 4.294 3.289 1.00 77.88 83 GLY A CA 1
ATOM 613 C C . GLY A 1 83 ? 24.581 2.850 2.858 1.00 77.88 83 GLY A C 1
ATOM 614 O O . GLY A 1 83 ? 25.478 2.013 2.908 1.00 77.88 83 GLY A O 1
ATOM 615 N N . LEU A 1 84 ? 23.347 2.548 2.446 1.00 77.94 84 LEU A N 1
ATOM 616 C CA . LEU A 1 84 ? 22.890 1.216 2.036 1.00 77.94 84 LEU A CA 1
ATOM 617 C C . LEU A 1 84 ? 22.920 1.037 0.512 1.00 77.94 84 LEU A C 1
ATOM 619 O O . LEU A 1 84 ? 22.296 0.121 -0.019 1.00 77.94 84 LEU A O 1
ATOM 623 N N . SER A 1 85 ? 23.626 1.910 -0.208 1.00 72.88 85 SER A N 1
ATOM 624 C CA . SER A 1 85 ? 23.751 1.822 -1.659 1.00 72.88 85 SER A CA 1
ATOM 625 C C . SER A 1 85 ? 24.402 0.499 -2.066 1.00 72.88 85 SER A C 1
ATOM 627 O O . SER A 1 85 ? 25.565 0.233 -1.748 1.00 72.88 85 SER A O 1
ATOM 629 N N . CYS A 1 86 ? 23.649 -0.320 -2.801 1.00 58.16 86 CYS A N 1
ATOM 630 C CA . CYS A 1 86 ? 24.131 -1.541 -3.429 1.00 58.16 86 CYS A CA 1
ATOM 631 C C . CYS A 1 86 ? 25.087 -1.169 -4.572 1.00 58.16 86 CYS A C 1
ATOM 633 O O . CYS A 1 86 ? 24.673 -1.089 -5.728 1.00 58.16 86 CYS A O 1
ATOM 635 N N . HIS A 1 87 ? 26.366 -0.925 -4.282 1.00 58.34 87 HIS A N 1
ATOM 636 C CA . HIS A 1 87 ? 27.360 -0.920 -5.352 1.00 58.34 87 HIS A CA 1
ATOM 637 C C . HIS A 1 87 ? 27.390 -2.327 -5.973 1.00 58.34 87 HIS A C 1
ATOM 639 O O . HIS A 1 87 ? 27.467 -3.310 -5.226 1.00 58.34 87 HIS A O 1
ATOM 645 N N . PRO A 1 88 ? 27.330 -2.472 -7.311 1.00 52.88 88 PRO A N 1
ATOM 646 C CA . PRO A 1 88 ? 27.592 -3.764 -7.912 1.00 52.88 88 PRO A CA 1
ATOM 647 C C . PRO A 1 88 ? 29.015 -4.152 -7.521 1.00 52.88 88 PRO A C 1
ATOM 649 O O . PRO A 1 88 ? 29.952 -3.399 -7.775 1.00 52.88 88 PRO A O 1
ATOM 652 N N . SER A 1 89 ? 29.154 -5.303 -6.861 1.00 49.53 89 SER A N 1
ATOM 653 C CA . SER A 1 89 ? 30.442 -5.928 -6.570 1.00 49.53 89 SER A CA 1
ATOM 654 C C . SER A 1 89 ? 31.267 -5.964 -7.855 1.00 49.53 89 SER A C 1
ATOM 656 O O . SER A 1 89 ? 30.953 -6.704 -8.793 1.00 49.53 89 SER A O 1
ATOM 658 N N . GLU A 1 90 ? 32.284 -5.107 -7.920 1.00 46.50 90 GLU A N 1
ATOM 659 C CA . GLU A 1 90 ? 33.290 -5.119 -8.968 1.00 46.50 90 GLU A CA 1
ATOM 660 C C . GLU A 1 90 ? 33.922 -6.510 -8.930 1.00 46.50 90 GLU A C 1
ATOM 662 O O . GLU A 1 90 ? 34.553 -6.899 -7.942 1.00 46.50 90 GLU A O 1
ATOM 667 N N . LYS A 1 91 ? 33.677 -7.316 -9.970 1.00 49.94 91 LYS A N 1
ATOM 668 C CA . LYS A 1 91 ? 34.291 -8.636 -10.087 1.00 49.94 91 LYS A CA 1
ATOM 669 C C . LYS A 1 91 ? 35.803 -8.443 -10.038 1.00 49.94 91 LYS A C 1
ATOM 671 O O . LYS A 1 91 ? 36.401 -8.012 -11.021 1.00 49.94 91 LYS A O 1
ATOM 676 N N . ARG A 1 92 ? 36.409 -8.791 -8.900 1.00 50.44 92 ARG A N 1
ATOM 677 C CA . ARG A 1 92 ? 37.854 -8.975 -8.744 1.00 50.44 92 ARG A CA 1
ATOM 678 C C . ARG A 1 92 ? 38.268 -10.058 -9.740 1.00 50.44 92 ARG A C 1
ATOM 680 O O . ARG A 1 92 ? 38.127 -11.246 -9.465 1.00 50.44 92 ARG A O 1
ATOM 687 N N . SER A 1 93 ? 38.673 -9.638 -10.933 1.00 52.59 93 SER A N 1
ATOM 688 C CA . SER A 1 93 ? 39.311 -10.514 -11.908 1.00 52.59 93 SER A CA 1
ATOM 689 C C . SER A 1 93 ? 40.752 -10.710 -11.451 1.00 52.59 93 SER A C 1
ATOM 691 O O . SER A 1 93 ? 41.442 -9.731 -11.158 1.00 52.59 93 SER A O 1
ATOM 693 N N . SER A 1 94 ? 41.123 -11.979 -11.275 1.00 59.03 94 SER A N 1
ATOM 694 C CA . SER A 1 94 ? 42.489 -12.442 -11.011 1.00 59.03 94 SER A CA 1
ATOM 695 C C . SER A 1 94 ? 43.433 -12.151 -12.168 1.00 59.03 94 SER A C 1
ATOM 697 O O . SER A 1 94 ? 42.950 -12.120 -13.321 1.00 59.03 94 SER A O 1
#

Foldseek 3Di:
DPPDQKDADPPPGIFGDDPDPQRRVLVRVVVVVVVVVCCVQVVVVHDDDDDDPVNVVPDDPPDPCVSGVVSSVVVQVVCVVVVNHPDPPPPPDD

Organism: Mycolicibacterium monacense (NCBI:txid85693)

Sequence (94 aa):
MADRPVVVLRAHGLTSAADTVERAVLQAISVDTISRLSLQIASAGGTLADLPDADAAELPDLGNAFNETIAWRHELARLETHGLSCHPSEKRSS

=== Feature glossary ===
Key to the feature types in this record:

— What the protein is —

Primary structure: the covalent order of the twenty standard amino acids along the backbone. Two proteins with the same sequence will (almost always) fold to the same structure; two with 30% identity often share a fold but not the details.

Database cross-references. InterPro integrates a dozen domain/family signature databases into unified entries with residue-range hits. GO terms attach function/process/location labels with evidence codes. CATH codes position the fold in a four-level structural taxonomy. Organism is the NCBI-taxonomy species name.

— Where its atoms are —

The mmCIF block holds the 3D Cartesian coordinates of each backbone atom (N, Cα, C, O) in ångströms. mmCIF is the PDB's canonical archive format — a tagged-loop text representation of the atomic model.

Six rendered views show the 3D structure from the faces of a cube — i.e. along ±x, ±y, ±z. Rendering representation is drawn randomly per protein from cartoon (secondary-structure ribbons), sticks (backbone bonds), or molecular surface; coloring is either N→C rainbow (blue at the N-terminus through red at the C-terminus) or one color per chain.

— Local backbone conformation —

DSSP 8-state secondary structure assigns each residue one of H (α-helix), G (3₁₀-helix), I (π-helix), E (extended β-strand), B (isolated β-bridge), T (hydrogen-bonded turn), S (bend), or '-' (coil). The assignment is computed from backbone hydrogen-bond geometry via the Kabsch–Sander algorithm.

P-SEA three-state annotation labels each residue as helix, strand, or coil based purely on the geometry of the Cα trace. It serves as a fallback when the full backbone (and thus DSSP) is unavailable.

The φ/ψ torsion pair specifies the backbone conformation at each residue. φ rotates about the N–Cα bond, ψ about the Cα–C bond. Steric clashes forbid most of the (φ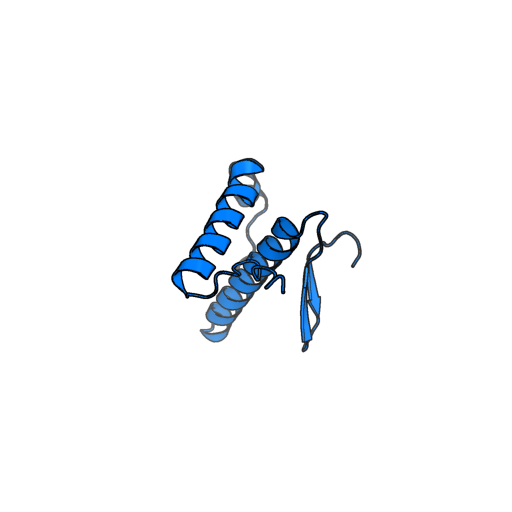, ψ) plane — the allowed regions (α-helix basin, β-sheet basin, left-handed helix) are the Ramachandran-allowed regions.

— Global shape and packing —

The geometric summary reports three shape descriptors. Rg (radius of gyration) measures how spread out the Cα atoms are about their centre of mass; compact globular proteins have small Rg, elongated or unfolded ones large. Cα contacts (<8 Å, |i−j|>4) count long-range residue pairs in spatial proximity — high for tightly packed folds, near zero for rods or random coil. The bounding-box extents give the protein's footprint along x, y, z in Å.

Accessible surface area quantifies burial. A residue with SASA near zero is packed into the hydrophobic core; one with SASA >100 Å² sits on the surface. Computed here via the Shrake–Rupley numerical algorithm with a 1.4 Å probe.

Plot images: a contact map (which residues are close in 3D, as an N×N binary image), a Ramachandran scatter (backbone torsion angles, revealing secondary-structure composition at a glance), and — for AlphaFold structures — a PAE heatmap (pairwise prediction confidence).

— Structural neighborhood —

The Foldseek 3Di string encodes local tertiary geometry as a 20-letter alphabet — one character per residue — derived from the relative positions of nearby Cα atoms. Unlike the amino-acid sequence, 3Di is a direct function of the 3D structure, so two proteins with the same fold have similar 3Di strings even at low sequence identity.

Nearest PDB neighbors are the top structural matches found by Foldseek when searching this structure against the entire Protein Data Bank. Each hit reports a TM-score (0 to 1; >0.5 almost always implies the same fold) and an E-value. These are *structural* homologs — they may share no detectable sequence similarity.

— Confidence and disorder —

For AlphaFold models, the B-factor field carries pLDDT — the model's own estimate of local accuracy on a 0–100 scale. Regions with pLDDT<50 should be treated as essentially unmodeled; they often correspond to intrinsically disordered segments.

B-factor (Debye–Waller factor) reflects atomic displacement in the crystal lattice. It is an experimental observable (units Å²), not a prediction; low values mean the atom is pinned down, high values mean it moves or is heterogeneous across the crystal.

Predicted aligned error is AlphaFold's pairwise confidence. Unlike pLDDT (per-residue), PAE is per-residue-pair and captures whether two parts of the structure are correctly placed relative to each other. Units are ångströms of expected positional error.